Protein AF-K1S9S7-F1 (afdb_monomer_lite)

Organism: NCBI:txid408170

Structure (mmCIF, N/CA/C/O backbone):
data_AF-K1S9S7-F1
#
_entry.id   AF-K1S9S7-F1
#
loop_
_atom_site.group_PDB
_atom_site.id
_atom_site.type_symbol
_atom_site.label_atom_id
_atom_site.label_alt_id
_atom_site.label_comp_id
_atom_site.label_asym_id
_atom_site.label_entity_id
_atom_site.label_seq_id
_atom_site.pdbx_PDB_ins_code
_atom_site.Cartn_x
_atom_site.Cartn_y
_atom_site.Cartn_z
_atom_site.occupancy
_atom_site.B_iso_or_equiv
_atom_site.auth_seq_id
_atom_site.auth_comp_id
_atom_site.auth_asym_id
_atom_site.auth_atom_id
_atom_site.pdbx_PDB_model_num
ATOM 1 N N . MET A 1 1 ? -19.816 -2.228 16.853 1.00 81.81 1 MET A N 1
ATOM 2 C CA . MET A 1 1 ? -18.847 -3.332 16.666 1.00 81.81 1 MET A CA 1
ATOM 3 C C . MET A 1 1 ? -18.730 -3.611 15.176 1.00 81.81 1 MET A C 1
ATOM 5 O O . MET A 1 1 ? -19.752 -3.854 14.543 1.00 81.81 1 MET A O 1
ATOM 9 N N . ILE A 1 2 ? -17.527 -3.486 14.611 1.00 93.94 2 ILE A N 1
ATOM 10 C CA . ILE A 1 2 ? -17.281 -3.676 13.174 1.00 93.94 2 ILE A CA 1
ATOM 11 C C . ILE A 1 2 ? -17.199 -5.178 12.887 1.00 93.94 2 ILE A C 1
ATOM 13 O O . ILE A 1 2 ? -16.557 -5.919 13.629 1.00 93.94 2 ILE A O 1
ATOM 17 N N . THR A 1 3 ? -17.839 -5.639 11.812 1.00 95.88 3 THR A N 1
ATOM 18 C CA . THR A 1 3 ? -17.726 -7.039 11.378 1.00 95.88 3 THR A CA 1
ATOM 19 C C . THR A 1 3 ? -16.684 -7.140 10.275 1.00 95.88 3 THR A C 1
ATOM 21 O O . THR A 1 3 ? -16.959 -6.825 9.123 1.00 95.88 3 THR A O 1
ATOM 24 N N . PHE A 1 4 ? -15.482 -7.582 10.632 1.00 97.25 4 PHE A N 1
ATOM 25 C CA . PHE A 1 4 ? -14.399 -7.790 9.675 1.00 97.25 4 PHE A CA 1
ATOM 26 C C . PHE A 1 4 ? -14.486 -9.169 9.021 1.00 97.25 4 PHE A C 1
ATOM 28 O O . PHE A 1 4 ? -14.584 -10.177 9.725 1.00 97.25 4 PHE A O 1
ATOM 35 N N . LYS A 1 5 ? -14.356 -9.220 7.691 1.00 97.44 5 LYS A N 1
ATOM 36 C CA . LYS A 1 5 ? -14.148 -10.469 6.943 1.00 97.44 5 LYS A CA 1
ATOM 37 C C . LYS A 1 5 ? -12.692 -10.585 6.469 1.00 97.44 5 LYS A C 1
ATOM 39 O O . LYS A 1 5 ? -12.121 -9.571 6.061 1.00 97.44 5 LYS A O 1
ATOM 44 N N . PRO A 1 6 ? -12.062 -11.774 6.544 1.00 98.00 6 PRO A N 1
ATOM 45 C CA . PRO A 1 6 ? -10.759 -12.005 5.922 1.00 98.00 6 PRO A CA 1
ATOM 46 C C . PRO A 1 6 ? -10.811 -11.678 4.430 1.00 98.00 6 PRO A C 1
ATOM 48 O O . PRO A 1 6 ? -11.815 -11.972 3.786 1.00 98.00 6 PRO A O 1
ATOM 51 N N . ILE A 1 7 ? -9.739 -11.096 3.893 1.00 98.06 7 ILE A N 1
ATOM 52 C CA . ILE A 1 7 ? -9.658 -10.808 2.459 1.00 98.06 7 ILE A CA 1
ATOM 53 C C . ILE A 1 7 ? -9.594 -12.106 1.641 1.00 98.06 7 ILE A C 1
ATOM 55 O O . ILE A 1 7 ? -8.773 -12.987 1.915 1.00 98.06 7 ILE A O 1
ATOM 59 N N . THR A 1 8 ? -10.432 -12.216 0.613 1.00 98.19 8 THR A N 1
ATOM 60 C CA . THR A 1 8 ? -10.386 -13.304 -0.374 1.00 98.19 8 THR A CA 1
ATOM 61 C C . THR A 1 8 ? -10.247 -12.761 -1.792 1.00 98.19 8 THR A C 1
ATOM 63 O O . THR A 1 8 ? -10.348 -11.558 -2.025 1.00 98.19 8 THR A O 1
ATOM 66 N N . ILE A 1 9 ? -9.984 -13.640 -2.765 1.00 97.81 9 ILE A N 1
ATOM 67 C CA . ILE A 1 9 ? -9.802 -13.237 -4.167 1.00 97.81 9 ILE A CA 1
ATOM 68 C C . ILE A 1 9 ? -11.086 -12.639 -4.767 1.00 97.81 9 ILE A C 1
ATOM 70 O O . ILE A 1 9 ? -11.021 -11.764 -5.629 1.00 97.81 9 ILE A O 1
ATOM 74 N N . GLU A 1 10 ? -12.250 -13.063 -4.273 1.00 98.44 10 GLU A N 1
ATOM 75 C CA . GLU A 1 10 ? -13.572 -12.582 -4.680 1.00 98.44 10 GLU A CA 1
ATOM 76 C C . GLU A 1 10 ? -13.823 -11.123 -4.271 1.00 98.44 10 GLU A C 1
ATOM 78 O O . GLU A 1 10 ? -14.602 -10.430 -4.923 1.00 98.44 10 GLU A O 1
ATOM 83 N N . ASP A 1 11 ? -13.125 -10.628 -3.245 1.00 98.19 11 ASP A N 1
ATOM 84 C CA . ASP A 1 11 ? -13.274 -9.259 -2.742 1.00 98.19 11 ASP A CA 1
ATOM 85 C C . ASP A 1 11 ? -12.601 -8.205 -3.641 1.00 98.19 11 ASP A C 1
ATOM 87 O O . ASP A 1 11 ? -12.775 -7.002 -3.428 1.00 98.19 11 ASP A O 1
ATOM 91 N N . LYS A 1 12 ? -11.831 -8.634 -4.655 1.00 98.12 12 LYS A N 1
ATOM 92 C CA . LYS A 1 12 ? -10.997 -7.755 -5.490 1.00 98.12 12 LYS A CA 1
ATOM 93 C C . LYS A 1 12 ? -11.758 -6.567 -6.056 1.00 98.12 12 LYS A C 1
ATOM 95 O O . LYS A 1 12 ? -11.328 -5.433 -5.879 1.00 98.12 12 LYS A O 1
ATOM 100 N N . ALA A 1 13 ? -12.877 -6.828 -6.727 1.00 98.25 13 ALA A N 1
ATOM 101 C CA . ALA A 1 13 ? -13.635 -5.783 -7.406 1.00 98.25 13 ALA A CA 1
ATOM 102 C C . ALA A 1 13 ? -14.220 -4.755 -6.423 1.00 98.25 13 ALA A C 1
ATOM 104 O O . ALA A 1 13 ? -14.273 -3.568 -6.735 1.00 98.25 13 ALA A O 1
ATOM 105 N N . GLU A 1 14 ? -14.636 -5.197 -5.235 1.00 98.19 14 GLU A N 1
ATOM 106 C CA . GLU A 1 14 ? -15.219 -4.317 -4.224 1.00 98.19 14 GLU A CA 1
ATOM 107 C C . GLU A 1 14 ? -14.142 -3.449 -3.571 1.00 98.19 14 GLU A C 1
ATOM 109 O O . GLU A 1 14 ? -14.289 -2.232 -3.535 1.00 98.19 14 GLU A O 1
ATOM 114 N N . ILE A 1 15 ? -13.016 -4.034 -3.153 1.00 97.62 15 ILE A N 1
ATOM 115 C CA . ILE A 1 15 ? -11.889 -3.280 -2.585 1.00 97.62 15 ILE A CA 1
ATOM 116 C C . ILE A 1 15 ? -11.328 -2.278 -3.604 1.00 97.62 15 ILE A C 1
ATOM 118 O O . ILE A 1 15 ? -11.138 -1.106 -3.276 1.00 97.62 15 ILE A O 1
ATOM 122 N N . GLU A 1 16 ? -11.118 -2.705 -4.854 1.00 97.19 16 GLU A N 1
ATOM 123 C CA . GLU A 1 16 ? -10.611 -1.832 -5.921 1.00 97.19 16 GLU A CA 1
ATOM 124 C C . GLU A 1 16 ? -11.571 -0.679 -6.254 1.00 97.19 16 GLU A C 1
ATOM 126 O O . GLU A 1 16 ? -11.117 0.377 -6.695 1.00 97.19 16 GLU A O 1
ATOM 131 N N . SER A 1 17 ? -12.875 -0.823 -5.983 1.00 96.88 17 SER A N 1
ATOM 132 C CA . SER A 1 17 ? -13.837 0.278 -6.137 1.00 96.88 17 SER A CA 1
ATOM 133 C C . SER A 1 17 ? -13.575 1.449 -5.179 1.00 96.88 17 SER A C 1
ATOM 135 O O . SER A 1 17 ? -13.920 2.585 -5.505 1.00 96.88 17 SER A O 1
ATOM 137 N N . PHE A 1 18 ? -12.914 1.197 -4.041 1.00 96.62 18 PHE A N 1
ATOM 138 C CA . PHE A 1 18 ? -12.463 2.230 -3.108 1.00 96.62 18 PHE A CA 1
ATOM 139 C C . PHE A 1 18 ? -11.034 2.685 -3.406 1.00 96.62 18 PHE A C 1
ATOM 141 O O . PHE A 1 18 ? -10.762 3.882 -3.371 1.00 96.62 18 PHE A O 1
ATOM 148 N N . THR A 1 19 ? -10.117 1.753 -3.689 1.00 95.19 19 THR A N 1
ATOM 149 C CA . THR A 1 19 ? -8.681 2.067 -3.765 1.00 95.19 19 THR A CA 1
ATOM 150 C C . THR A 1 19 ? -8.245 2.661 -5.102 1.00 95.19 19 THR A C 1
ATOM 152 O O . THR A 1 19 ? -7.387 3.535 -5.107 1.00 95.19 19 THR A O 1
ATOM 155 N N . LEU A 1 20 ? -8.839 2.273 -6.237 1.00 93.75 20 LEU A N 1
ATOM 156 C CA . LEU A 1 20 ? -8.466 2.832 -7.546 1.00 93.75 20 LEU A CA 1
ATOM 157 C C . LEU A 1 20 ? -8.787 4.329 -7.724 1.00 93.75 20 LEU A C 1
ATOM 159 O O . LEU A 1 20 ? -7.959 5.029 -8.308 1.00 93.75 20 LEU A O 1
ATOM 163 N N . PRO A 1 21 ? -9.942 4.863 -7.272 1.00 92.38 21 PRO A N 1
ATOM 164 C CA . PRO A 1 21 ? -10.194 6.305 -7.335 1.00 92.38 21 PRO A CA 1
ATOM 165 C C . PRO A 1 21 ? -9.474 7.094 -6.230 1.00 92.38 21 PRO A C 1
ATOM 167 O O . PRO A 1 21 ? -9.482 8.327 -6.254 1.00 92.38 21 PRO A O 1
ATOM 170 N N . TYR A 1 22 ? -8.883 6.416 -5.245 1.00 87.31 22 TYR A N 1
ATOM 171 C CA . TYR A 1 22 ? -8.201 7.051 -4.130 1.00 87.31 22 TYR A CA 1
ATOM 172 C C . TYR A 1 22 ? -6.803 7.513 -4.554 1.00 87.31 22 TYR A C 1
ATOM 174 O O . TYR A 1 22 ? -5.955 6.721 -4.950 1.00 87.31 22 TYR A O 1
ATOM 182 N N . ALA A 1 23 ? -6.577 8.827 -4.508 1.00 76.25 23 ALA A N 1
ATOM 183 C CA . ALA A 1 23 ? -5.361 9.442 -5.039 1.00 76.25 23 ALA A CA 1
ATOM 184 C C . ALA A 1 23 ? -4.053 9.042 -4.317 1.00 76.25 23 ALA A C 1
ATOM 186 O O . ALA A 1 23 ? -3.028 8.934 -4.994 1.00 76.25 23 ALA A O 1
ATOM 187 N N . PRO A 1 24 ? -4.027 8.842 -2.984 1.00 78.06 24 PRO A N 1
ATOM 188 C CA . PRO A 1 24 ? -2.838 8.346 -2.302 1.00 78.06 24 PRO A CA 1
ATOM 189 C C . PRO A 1 24 ? -2.478 6.936 -2.772 1.00 78.06 24 PRO A C 1
ATOM 191 O O . PRO A 1 24 ? -3.238 5.989 -2.595 1.00 78.06 24 PRO A O 1
ATOM 194 N N . ALA A 1 25 ? -1.296 6.820 -3.369 1.00 76.00 25 ALA A N 1
ATOM 195 C CA . ALA A 1 25 ? -0.823 5.610 -4.025 1.00 76.00 25 ALA A CA 1
ATOM 196 C C . ALA A 1 25 ? 0.284 4.929 -3.209 1.00 76.00 25 ALA A C 1
ATOM 198 O O . ALA A 1 25 ? 1.400 4.771 -3.707 1.00 76.00 25 ALA A O 1
ATOM 199 N N . ASN A 1 26 ? -0.000 4.563 -1.953 1.00 89.25 26 ASN A N 1
ATOM 200 C CA . ASN A 1 26 ? 0.904 3.674 -1.227 1.00 89.25 26 ASN A CA 1
ATOM 201 C C . ASN A 1 26 ? 0.717 2.229 -1.705 1.00 89.25 26 ASN A C 1
ATOM 203 O O . ASN A 1 26 ? -0.378 1.815 -2.104 1.00 89.25 26 ASN A O 1
ATOM 207 N N . CYS A 1 27 ? 1.792 1.452 -1.689 1.00 92.94 27 CYS A N 1
ATOM 208 C CA . CYS A 1 27 ? 1.799 0.116 -2.257 1.00 92.94 27 CYS A CA 1
ATOM 209 C C . CYS A 1 27 ? 0.909 -0.862 -1.476 1.00 92.94 27 CYS A C 1
ATOM 211 O O . CYS A 1 27 ? 0.391 -1.808 -2.075 1.00 92.94 27 CYS A O 1
ATOM 213 N N . ASP A 1 28 ? 0.659 -0.636 -0.184 1.00 93.19 28 ASP A N 1
ATOM 214 C CA . ASP A 1 28 ? -0.157 -1.540 0.634 1.00 93.19 28 ASP A CA 1
ATOM 215 C C . ASP A 1 28 ? -1.643 -1.543 0.251 1.00 93.19 28 ASP A C 1
ATOM 217 O O . ASP A 1 28 ? -2.335 -2.524 0.518 1.00 93.19 28 ASP A O 1
ATOM 221 N N . LEU A 1 29 ? -2.135 -0.509 -0.446 1.00 94.81 29 LEU A N 1
ATOM 222 C CA . LEU A 1 29 ? -3.505 -0.473 -0.977 1.00 94.81 29 LEU A CA 1
ATOM 223 C C . LEU A 1 29 ? -3.685 -1.268 -2.278 1.00 94.81 29 LEU A C 1
ATOM 225 O O . LEU A 1 29 ? -4.813 -1.429 -2.759 1.00 94.81 29 LEU A O 1
ATOM 229 N N . ALA A 1 30 ? -2.608 -1.811 -2.853 1.00 95.44 30 ALA A N 1
ATOM 230 C CA . ALA A 1 30 ? -2.726 -2.741 -3.965 1.00 95.44 30 ALA A CA 1
ATOM 231 C C . ALA A 1 30 ? -3.381 -4.046 -3.486 1.00 95.44 30 ALA A C 1
ATOM 233 O O . ALA A 1 30 ? -2.874 -4.718 -2.586 1.00 95.44 30 ALA A O 1
ATOM 234 N N . PHE A 1 31 ? -4.475 -4.459 -4.136 1.00 97.12 31 PHE A N 1
ATOM 235 C CA . PHE A 1 31 ? -5.198 -5.684 -3.774 1.00 97.12 31 PHE A CA 1
ATOM 236 C C . PHE A 1 31 ? -4.284 -6.914 -3.715 1.00 97.12 31 PHE A C 1
ATOM 238 O O . PHE A 1 31 ? -4.362 -7.707 -2.778 1.00 97.12 31 PHE A O 1
ATOM 245 N N . ALA A 1 32 ? -3.376 -7.046 -4.686 1.00 96.50 32 ALA A N 1
ATOM 246 C CA . ALA A 1 32 ? -2.415 -8.141 -4.721 1.00 96.50 32 ALA A CA 1
ATOM 247 C C . ALA A 1 32 ? -1.520 -8.173 -3.470 1.00 96.50 32 ALA A C 1
ATOM 249 O O . ALA A 1 32 ? -1.272 -9.253 -2.947 1.00 96.50 32 ALA A O 1
ATOM 250 N N . ASN A 1 33 ? -1.090 -7.018 -2.948 1.00 96.12 33 ASN A N 1
ATOM 251 C CA . ASN A 1 33 ? -0.287 -6.960 -1.726 1.00 96.12 33 ASN A CA 1
ATOM 252 C C . ASN A 1 33 ? -1.115 -7.383 -0.510 1.00 96.12 33 ASN A C 1
ATOM 254 O O . ASN A 1 33 ? -0.709 -8.290 0.217 1.00 96.12 33 ASN A O 1
ATOM 258 N N . MET A 1 34 ? -2.312 -6.817 -0.338 1.00 95.88 34 MET A N 1
ATOM 259 C CA . MET A 1 34 ? -3.207 -7.203 0.758 1.00 95.88 34 MET A CA 1
ATOM 260 C C . MET A 1 34 ? -3.509 -8.706 0.758 1.00 95.88 34 MET A C 1
ATOM 262 O O . MET A 1 34 ? -3.443 -9.347 1.807 1.00 95.88 34 MET A O 1
ATOM 266 N N . PHE A 1 35 ? -3.811 -9.269 -0.415 1.00 97.88 35 PHE A N 1
ATOM 267 C CA . PHE A 1 35 ? -4.155 -10.678 -0.575 1.00 97.88 35 PHE A CA 1
ATOM 268 C C . PHE A 1 35 ? -2.943 -11.598 -0.390 1.00 97.88 35 PHE A C 1
ATOM 270 O O . PHE A 1 35 ? -3.017 -12.561 0.369 1.00 97.88 35 PHE A O 1
ATOM 277 N N . CYS A 1 36 ? -1.805 -11.305 -1.024 1.00 96.81 36 CYS A N 1
ATOM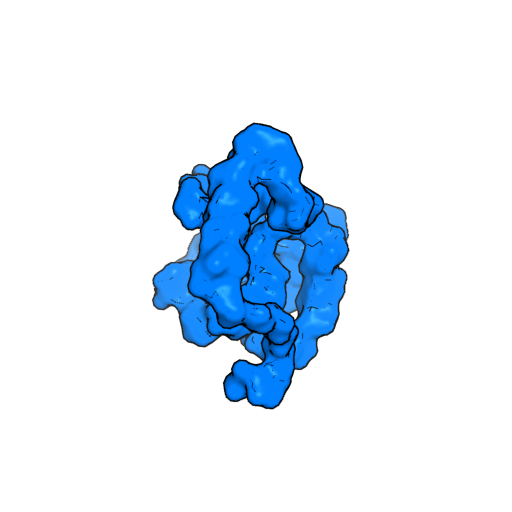 278 C CA . CYS A 1 36 ? -0.617 -12.154 -0.922 1.00 96.81 36 CYS A CA 1
ATOM 279 C C . CYS A 1 36 ? -0.032 -12.173 0.493 1.00 96.81 36 CYS A C 1
ATOM 281 O O . CYS A 1 36 ? 0.481 -13.206 0.907 1.00 96.81 36 CYS A O 1
ATOM 283 N N . TRP A 1 37 ? -0.130 -11.078 1.253 1.00 95.94 37 TRP A N 1
ATOM 284 C CA . TRP A 1 37 ? 0.418 -10.991 2.612 1.00 95.94 37 TRP A CA 1
ATOM 285 C C . TRP A 1 37 ? -0.578 -11.356 3.725 1.00 95.94 37 TRP A C 1
ATOM 287 O O . TRP A 1 37 ? -0.201 -11.399 4.902 1.00 95.94 37 TRP A O 1
ATOM 297 N N . GLN A 1 38 ? -1.834 -11.684 3.396 1.00 95.31 38 GLN A N 1
ATOM 298 C CA . GLN A 1 38 ? -2.863 -11.972 4.406 1.00 95.31 38 GLN A CA 1
ATOM 299 C C . GLN A 1 38 ? -2.524 -13.164 5.312 1.00 95.31 38 GLN A C 1
ATOM 301 O O . GLN A 1 38 ? -2.901 -13.168 6.483 1.00 95.31 38 GLN A O 1
ATOM 306 N N . PHE A 1 39 ? -1.735 -14.137 4.839 1.00 93.44 39 PHE A N 1
ATOM 307 C CA . PHE A 1 39 ? -1.301 -15.263 5.674 1.00 93.44 39 PHE A CA 1
ATOM 308 C C . PHE A 1 39 ? -0.475 -14.805 6.889 1.00 93.44 39 PHE A C 1
ATOM 310 O O . PHE A 1 39 ? -0.607 -15.395 7.966 1.00 93.44 39 PHE A O 1
ATOM 317 N N . GLN A 1 40 ? 0.334 -13.753 6.720 1.00 94.94 40 GLN A N 1
ATOM 318 C CA . GLN A 1 40 ? 1.223 -13.194 7.736 1.00 94.94 40 GLN A CA 1
ATOM 319 C C . GLN A 1 40 ? 0.514 -12.141 8.588 1.00 94.94 40 GLN A C 1
ATOM 321 O O . GLN A 1 40 ? 0.673 -12.133 9.806 1.00 94.94 40 GLN A O 1
ATOM 326 N N . PHE A 1 41 ? -0.259 -11.255 7.956 1.00 95.88 41 PHE A N 1
ATOM 327 C CA . PHE A 1 41 ? -0.862 -10.101 8.629 1.00 95.88 41 PHE A CA 1
ATOM 328 C C . PHE A 1 41 ? -2.338 -10.286 8.984 1.00 95.88 41 PHE A C 1
ATOM 330 O O . PHE A 1 41 ? -2.945 -9.383 9.549 1.00 95.88 41 PHE A O 1
ATOM 337 N N . LYS A 1 42 ? -2.938 -11.439 8.674 1.00 96.56 42 LYS A N 1
ATOM 338 C CA . LYS A 1 42 ? -4.360 -11.733 8.932 1.00 96.56 42 LYS A CA 1
ATOM 339 C C . LYS A 1 42 ? -5.278 -10.614 8.434 1.00 96.56 42 LYS A C 1
ATOM 341 O O . LYS A 1 42 ? -6.224 -10.226 9.122 1.00 96.56 42 LYS A O 1
ATOM 346 N N . THR A 1 43 ? -4.949 -10.081 7.256 1.00 97.38 43 THR A N 1
ATOM 347 C CA . THR A 1 43 ? -5.624 -8.935 6.651 1.00 97.38 43 THR A CA 1
ATOM 348 C C . THR A 1 43 ? -7.119 -9.207 6.541 1.00 97.38 43 THR A C 1
ATOM 350 O O . THR A 1 43 ? -7.552 -10.208 5.966 1.00 97.38 43 THR A O 1
ATOM 353 N N . ALA A 1 44 ? -7.909 -8.308 7.110 1.00 97.81 44 ALA A N 1
ATOM 354 C CA . ALA A 1 44 ? -9.357 -8.364 7.104 1.00 97.81 44 ALA A CA 1
ATOM 355 C C . ALA A 1 44 ? -9.915 -6.970 6.836 1.00 97.81 44 ALA A C 1
ATOM 357 O O . ALA A 1 44 ? -9.264 -5.965 7.119 1.00 97.81 44 ALA A O 1
ATOM 358 N N . TRP A 1 45 ? -11.124 -6.894 6.300 1.00 98.56 45 TRP A N 1
ATOM 359 C CA . TRP A 1 45 ? -11.696 -5.626 5.876 1.00 98.56 45 TRP A CA 1
ATOM 360 C C . TRP A 1 45 ? -13.206 -5.555 6.121 1.00 98.56 45 TRP A C 1
ATOM 362 O O . TRP A 1 45 ? -13.859 -6.567 6.392 1.00 98.56 45 TRP A O 1
ATOM 372 N N . SER A 1 46 ? -13.739 -4.336 6.094 1.00 98.50 46 SER A N 1
ATOM 373 C CA . SER A 1 46 ? -15.168 -4.020 6.186 1.00 98.50 46 SER A CA 1
ATOM 374 C C . SER A 1 46 ? -15.440 -2.675 5.511 1.00 98.50 46 SER A C 1
ATOM 376 O O . SER A 1 46 ? -14.526 -1.867 5.348 1.00 98.50 46 SER A O 1
ATOM 378 N N . VAL A 1 47 ? -16.704 -2.402 5.187 1.00 98.06 47 VAL A N 1
ATOM 379 C CA . VAL A 1 47 ? -17.176 -1.045 4.874 1.00 98.06 47 VAL A CA 1
ATOM 380 C C . VAL A 1 47 ? -17.849 -0.464 6.116 1.00 98.06 47 VAL A C 1
ATOM 382 O O . VAL A 1 47 ? -18.698 -1.121 6.718 1.00 98.06 47 VAL A O 1
ATOM 385 N N . VAL A 1 48 ? -17.456 0.743 6.524 1.00 97.62 48 VAL A N 1
ATOM 386 C CA . VAL A 1 48 ? -18.013 1.469 7.677 1.00 97.62 48 VAL A CA 1
ATOM 387 C C . VAL A 1 48 ? -18.301 2.898 7.242 1.00 97.62 48 VAL A C 1
ATOM 389 O O . VAL A 1 48 ? -17.397 3.586 6.783 1.00 97.62 48 VAL A O 1
ATOM 392 N N . ASP A 1 49 ? -19.559 3.332 7.334 1.00 95.44 49 ASP A N 1
ATOM 393 C CA . ASP A 1 49 ? -20.007 4.676 6.933 1.00 95.44 49 ASP A CA 1
ATOM 394 C C . ASP A 1 49 ? -19.570 5.096 5.515 1.00 95.44 49 ASP A C 1
ATOM 396 O O . ASP A 1 49 ? -19.294 6.262 5.244 1.00 95.44 49 ASP A O 1
ATOM 400 N N . GLY A 1 50 ? -19.494 4.132 4.591 1.00 96.06 50 GLY A N 1
ATOM 401 C CA . GLY A 1 50 ? -19.049 4.367 3.213 1.00 96.06 50 GLY A CA 1
ATOM 402 C C . GLY A 1 50 ? -17.528 4.431 3.025 1.00 96.06 50 GLY A C 1
ATOM 403 O O . GLY A 1 50 ? -17.078 4.742 1.925 1.00 96.06 50 GLY A O 1
ATOM 404 N N . PHE A 1 51 ? -16.739 4.110 4.052 1.00 97.50 51 PHE A N 1
ATOM 405 C CA . PHE A 1 51 ? -15.286 3.971 3.973 1.00 97.50 51 PHE A CA 1
ATOM 406 C C . PHE A 1 51 ? -14.877 2.501 4.014 1.00 97.50 51 PHE A C 1
ATOM 408 O O . PHE A 1 51 ? -15.358 1.730 4.845 1.00 97.50 51 PHE A O 1
ATOM 415 N N . LEU A 1 52 ? -13.931 2.128 3.160 1.00 97.81 52 LEU A N 1
ATOM 416 C CA . LEU A 1 52 ? -13.177 0.892 3.287 1.00 97.81 52 LEU A CA 1
ATOM 417 C C . LEU A 1 52 ? -12.248 0.996 4.501 1.00 97.81 52 LEU A C 1
ATOM 419 O O . LEU A 1 52 ? -11.395 1.881 4.587 1.00 97.81 52 LEU A O 1
ATOM 423 N N . VAL A 1 53 ? -12.405 0.058 5.429 1.00 98.25 53 VAL A N 1
ATOM 424 C CA . VAL A 1 53 ? -11.552 -0.105 6.606 1.00 98.25 53 VAL A CA 1
ATOM 425 C C . VAL A 1 53 ? -10.790 -1.412 6.468 1.00 98.25 53 VAL A C 1
ATOM 427 O O . VAL A 1 53 ? -11.397 -2.481 6.388 1.00 98.25 53 VAL A O 1
ATOM 430 N N . ILE A 1 54 ? -9.461 -1.329 6.490 1.00 97.81 54 ILE A N 1
ATOM 431 C CA . ILE A 1 54 ? -8.559 -2.482 6.450 1.00 97.81 54 ILE A CA 1
ATOM 432 C C . ILE A 1 54 ? -7.905 -2.628 7.821 1.00 97.81 54 ILE A C 1
ATOM 434 O O . ILE A 1 54 ? -7.336 -1.672 8.347 1.00 97.81 54 ILE A O 1
ATOM 438 N N . ARG A 1 55 ? -7.980 -3.832 8.388 1.00 97.62 55 ARG A N 1
ATOM 439 C CA . ARG A 1 55 ? -7.393 -4.233 9.668 1.00 97.62 55 ARG A CA 1
ATOM 440 C C . ARG A 1 55 ? -6.363 -5.330 9.441 1.00 97.62 55 ARG A C 1
ATOM 442 O O . ARG A 1 55 ? -6.601 -6.259 8.671 1.00 97.62 55 ARG A O 1
ATOM 449 N N . PHE A 1 56 ? -5.251 -5.261 10.157 1.00 97.00 56 PHE A N 1
ATOM 450 C CA . PHE A 1 56 ? -4.165 -6.224 10.025 1.00 97.00 56 PHE A CA 1
ATOM 451 C C . PHE A 1 56 ? -3.339 -6.349 11.312 1.00 97.00 56 PHE A C 1
ATOM 453 O O . PHE A 1 56 ? -3.431 -5.534 12.231 1.00 97.00 56 PHE A O 1
ATOM 460 N N . GLN A 1 57 ? -2.528 -7.397 11.375 1.00 96.25 57 GLN A N 1
ATOM 461 C CA . GLN A 1 57 ? -1.544 -7.670 12.411 1.00 96.25 57 GLN A CA 1
ATOM 462 C C . GLN A 1 57 ? -0.195 -7.044 12.048 1.00 96.25 57 GLN A C 1
ATOM 464 O O . GLN A 1 57 ? 0.359 -7.286 10.978 1.00 96.25 57 GLN A O 1
ATOM 469 N N . ILE A 1 58 ? 0.368 -6.253 12.956 1.00 92.62 58 ILE A N 1
ATOM 470 C CA . ILE A 1 58 ? 1.599 -5.493 12.731 1.00 92.62 58 ILE A CA 1
ATOM 471 C C . ILE A 1 58 ? 2.811 -6.396 12.953 1.00 92.62 58 ILE A C 1
ATOM 473 O O . ILE A 1 58 ? 3.015 -6.920 14.054 1.00 92.62 58 ILE A O 1
ATOM 477 N N . GLY A 1 59 ? 3.656 -6.529 11.927 1.00 85.12 59 GLY A N 1
ATOM 478 C CA . GLY A 1 59 ? 4.926 -7.257 12.009 1.00 85.12 59 GLY A CA 1
ATOM 479 C C . GLY A 1 59 ? 4.770 -8.734 12.385 1.00 85.12 59 GLY A C 1
ATOM 480 O O . GLY A 1 59 ? 5.650 -9.281 13.041 1.00 85.12 59 GLY A O 1
ATOM 481 N N . GLY A 1 60 ? 3.633 -9.358 12.051 1.00 77.81 60 GLY A N 1
ATOM 482 C CA . GLY A 1 60 ? 3.359 -10.753 12.414 1.00 77.81 60 GLY A CA 1
ATOM 483 C C . GLY A 1 60 ? 3.085 -11.006 13.896 1.00 77.81 60 GLY A C 1
ATOM 484 O O . GLY A 1 60 ? 3.207 -12.141 14.343 1.00 77.81 60 GLY A O 1
ATOM 485 N N . SER A 1 61 ? 2.782 -9.959 14.663 1.00 90.75 61 SER A N 1
ATOM 486 C CA . SER A 1 61 ? 2.418 -10.058 16.081 1.00 90.75 61 SER A CA 1
ATOM 487 C C . SER A 1 61 ? 0.907 -9.936 16.279 1.00 90.75 61 SER A C 1
ATOM 489 O O . SER A 1 61 ? 0.206 -9.459 15.395 1.00 90.75 61 SER A O 1
ATOM 491 N N . ASP A 1 62 ? 0.406 -10.226 17.480 1.00 91.19 62 ASP A N 1
ATOM 492 C CA . ASP A 1 62 ? -1.012 -10.007 17.817 1.00 91.19 62 ASP A CA 1
ATOM 493 C C . ASP A 1 62 ? -1.405 -8.522 17.896 1.00 91.19 62 ASP A C 1
ATOM 495 O O . ASP A 1 62 ? -2.564 -8.193 18.156 1.00 91.19 62 ASP A O 1
ATOM 499 N N . ARG A 1 63 ? -0.458 -7.597 17.679 1.00 95.81 63 ARG A N 1
ATOM 500 C CA . ARG A 1 63 ? -0.746 -6.163 17.656 1.00 95.81 63 ARG A CA 1
ATOM 501 C C . ARG A 1 63 ? -1.570 -5.818 16.429 1.00 95.81 63 ARG A C 1
ATOM 503 O O . ARG A 1 63 ? -1.112 -6.025 15.311 1.00 95.81 63 ARG A O 1
ATOM 510 N N . ILE A 1 64 ? -2.733 -5.223 16.642 1.00 96.56 64 ILE A N 1
ATOM 511 C CA . ILE A 1 64 ? -3.635 -4.824 15.565 1.00 96.56 64 ILE A CA 1
ATOM 512 C C . ILE A 1 64 ? -3.328 -3.382 15.139 1.00 96.56 64 ILE A C 1
ATOM 514 O O . ILE A 1 64 ? -3.058 -2.506 15.972 1.00 96.56 64 ILE A O 1
ATOM 518 N N . GLY A 1 65 ? -3.360 -3.162 13.828 1.00 96.62 65 GLY A N 1
ATOM 519 C CA . GLY A 1 65 ? -3.345 -1.861 13.177 1.00 96.62 65 GLY A CA 1
ATOM 520 C C . GLY A 1 65 ? -4.442 -1.768 12.122 1.00 96.62 65 GLY A C 1
ATOM 521 O O . GLY A 1 65 ? -4.984 -2.781 11.671 1.00 96.62 65 GLY A O 1
ATOM 522 N N . TYR A 1 66 ? -4.757 -0.537 11.744 1.00 97.50 66 TYR A N 1
ATOM 523 C CA . TYR A 1 66 ? -5.663 -0.224 10.648 1.00 97.50 66 TYR A CA 1
ATOM 524 C C . TYR A 1 66 ? -4.921 0.639 9.636 1.00 97.50 66 TYR A C 1
ATOM 526 O O . TYR A 1 66 ? -4.052 1.423 10.019 1.00 97.50 66 TYR A O 1
ATOM 534 N N . MET A 1 67 ? -5.245 0.513 8.355 1.00 96.00 67 MET A N 1
ATOM 535 C CA . MET A 1 67 ? -4.834 1.534 7.387 1.00 96.00 67 MET A CA 1
ATOM 536 C C . MET A 1 67 ? -5.701 2.777 7.585 1.00 96.00 67 MET A C 1
ATOM 538 O O . MET A 1 67 ? -6.785 2.693 8.178 1.00 96.00 67 MET A O 1
ATOM 542 N N . GLN A 1 68 ? -5.255 3.928 7.082 1.00 94.94 68 GLN A N 1
ATOM 543 C CA . GLN A 1 68 ? -6.139 5.085 6.964 1.00 94.94 68 GLN A CA 1
ATOM 544 C C . GLN A 1 68 ? -7.433 4.665 6.232 1.00 94.94 68 GLN A C 1
ATOM 546 O O . GLN A 1 68 ? -7.333 4.082 5.150 1.00 94.94 68 GLN A O 1
ATOM 551 N N . PRO A 1 69 ? -8.637 4.937 6.777 1.00 95.81 69 PRO A N 1
ATOM 552 C CA . PRO A 1 69 ? -9.874 4.581 6.090 1.00 95.81 69 PRO A CA 1
ATOM 553 C C . PRO A 1 69 ? -9.955 5.228 4.703 1.00 95.81 69 PRO A C 1
ATOM 555 O O . PRO A 1 69 ? -9.688 6.424 4.547 1.00 95.81 69 PRO A O 1
ATOM 558 N N . VAL A 1 70 ? -10.335 4.434 3.702 1.00 95.56 70 VAL A N 1
ATOM 559 C CA . VAL A 1 70 ? -10.333 4.828 2.288 1.00 95.56 70 VAL A CA 1
ATOM 560 C C . VAL A 1 70 ? -11.760 5.090 1.825 1.00 95.56 70 VAL A C 1
ATOM 562 O O . VAL A 1 70 ? -12.615 4.211 1.875 1.00 95.56 70 VAL A O 1
ATOM 565 N N . GLY A 1 71 ? -12.038 6.304 1.363 1.00 93.12 71 GLY A N 1
ATOM 566 C CA . GLY A 1 71 ? -13.369 6.697 0.912 1.00 93.12 71 GLY A CA 1
ATOM 567 C C . GLY A 1 71 ? -13.458 8.192 0.630 1.00 93.12 71 GLY A C 1
ATOM 568 O O . GLY A 1 71 ? -12.513 8.947 0.870 1.00 93.12 71 GLY A O 1
ATOM 569 N N . ALA A 1 72 ? -14.597 8.624 0.097 1.00 89.75 72 ALA A N 1
ATOM 570 C CA . ALA A 1 72 ? -14.833 10.029 -0.200 1.00 89.75 72 ALA A CA 1
ATOM 571 C C . ALA A 1 72 ? -15.187 10.817 1.072 1.00 89.75 72 ALA A C 1
ATOM 573 O O . ALA A 1 72 ? -16.048 10.413 1.848 1.00 89.75 72 ALA A O 1
ATOM 574 N N . GLY A 1 73 ? -14.580 11.994 1.239 1.00 89.88 73 GLY A N 1
ATOM 575 C CA . GLY A 1 73 ? -14.947 12.943 2.291 1.00 89.88 73 GLY A CA 1
ATOM 576 C C . GLY A 1 73 ? -14.114 12.828 3.566 1.00 89.88 73 GLY A C 1
ATOM 577 O O . GLY A 1 73 ? -12.887 12.684 3.529 1.00 89.88 73 GLY A O 1
ATOM 578 N N . ASP A 1 74 ? -14.769 13.017 4.710 1.00 91.06 74 ASP A N 1
ATOM 579 C CA . ASP A 1 74 ? -14.116 13.021 6.013 1.00 91.06 74 ASP A CA 1
ATOM 580 C C . ASP A 1 74 ? -14.245 11.669 6.718 1.00 91.06 74 ASP A C 1
ATOM 582 O O . ASP A 1 74 ? -15.348 11.259 7.063 1.00 91.06 74 ASP A O 1
ATOM 586 N N . PHE A 1 75 ? -13.114 10.992 6.943 1.00 92.56 75 PHE A N 1
ATOM 587 C CA . PHE A 1 75 ? -13.081 9.693 7.614 1.00 92.56 75 PHE A CA 1
ATOM 588 C C . PHE A 1 75 ? -13.126 9.807 9.141 1.00 92.56 75 PHE A C 1
ATOM 590 O O . PHE A 1 75 ? -13.241 8.783 9.812 1.00 92.56 75 PHE A O 1
ATOM 597 N N . THR A 1 76 ? -13.014 11.010 9.722 1.00 91.50 76 THR A N 1
ATOM 598 C CA . THR A 1 76 ? -12.962 11.161 11.187 1.00 91.50 76 THR A CA 1
ATOM 599 C C . THR A 1 76 ? -14.134 10.510 11.942 1.00 91.50 76 THR A C 1
ATOM 601 O O . THR A 1 76 ? -13.877 9.977 13.024 1.00 91.50 76 THR A O 1
ATOM 604 N N . PRO A 1 77 ? -15.376 10.416 11.409 1.00 91.31 77 PRO A N 1
ATOM 605 C CA . PRO A 1 77 ? -16.455 9.678 12.073 1.00 91.31 77 PRO A CA 1
ATOM 606 C C . PRO A 1 77 ? -16.166 8.180 12.259 1.00 91.31 77 PRO A C 1
ATOM 608 O O . PRO A 1 77 ? -16.610 7.592 13.247 1.00 91.31 77 PRO A O 1
ATOM 611 N N . VAL A 1 78 ? -15.371 7.580 11.363 1.00 94.38 78 VAL A N 1
ATOM 612 C CA . VAL A 1 78 ? -1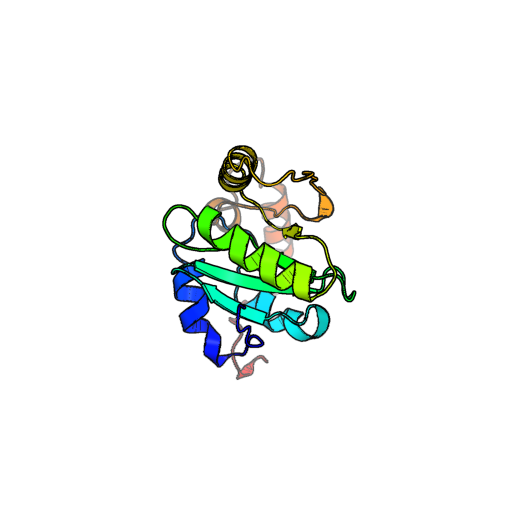4.979 6.162 11.412 1.00 94.38 78 VAL A CA 1
ATOM 613 C C . VAL A 1 78 ? -14.044 5.882 12.593 1.00 94.38 78 VAL A C 1
ATOM 615 O O . VAL A 1 78 ? -14.051 4.774 13.124 1.00 94.38 78 VAL A O 1
ATOM 618 N N . LEU A 1 79 ? -13.277 6.876 13.060 1.00 92.75 79 LEU A N 1
ATOM 619 C CA . LEU A 1 79 ? -12.277 6.704 14.126 1.00 92.75 79 LEU A CA 1
ATOM 620 C C . LEU A 1 79 ? -12.879 6.140 15.409 1.00 92.75 79 LEU A C 1
ATOM 622 O O . LEU A 1 79 ? -12.326 5.202 15.974 1.00 92.75 79 LEU A O 1
ATOM 626 N N . ARG A 1 80 ? -14.058 6.627 15.806 1.00 91.00 80 ARG A N 1
ATOM 627 C CA . ARG A 1 80 ? -14.780 6.113 16.976 1.00 91.00 80 ARG A CA 1
ATOM 628 C C . ARG A 1 80 ? -15.087 4.618 16.847 1.00 91.00 80 ARG A C 1
ATOM 630 O O . ARG A 1 80 ? -14.967 3.882 17.820 1.00 91.00 80 ARG A O 1
ATOM 637 N N . HIS A 1 81 ? -15.439 4.148 15.650 1.00 94.81 81 HIS A N 1
ATOM 638 C CA . HIS A 1 81 ? -15.681 2.724 15.418 1.00 94.81 81 HIS A CA 1
ATOM 639 C C . HIS A 1 81 ? -14.394 1.894 15.513 1.00 94.81 81 HIS A C 1
ATOM 641 O O . HIS A 1 81 ? -14.434 0.775 16.024 1.00 94.81 81 HIS A O 1
ATOM 647 N N . LEU A 1 82 ? -13.256 2.440 15.068 1.00 95.25 82 LEU A N 1
ATOM 648 C CA . LEU A 1 82 ? -11.951 1.788 15.222 1.00 95.25 82 LEU A CA 1
ATOM 649 C C . LEU A 1 82 ? -11.506 1.747 16.689 1.00 95.25 82 LEU A C 1
ATOM 651 O O . LEU A 1 82 ? -10.947 0.747 17.133 1.00 95.25 82 LEU A O 1
ATOM 655 N N . GLU A 1 83 ? -11.769 2.812 17.448 1.00 93.06 83 GLU A N 1
ATOM 656 C CA . GLU A 1 83 ? -11.486 2.886 18.885 1.00 93.06 83 GLU A CA 1
ATOM 657 C C . GLU A 1 83 ? -12.285 1.853 19.672 1.00 93.06 83 GLU A C 1
ATOM 659 O O . GLU A 1 83 ? -11.717 1.138 20.493 1.00 93.06 83 GLU A O 1
ATOM 664 N N . GLU A 1 84 ? -13.582 1.722 19.393 1.00 93.88 84 GLU A N 1
ATOM 665 C CA . GLU A 1 84 ? -14.427 0.698 20.009 1.00 93.88 84 GLU A CA 1
ATOM 666 C C . GLU A 1 84 ? -13.934 -0.724 19.687 1.00 93.88 84 GLU A C 1
ATOM 668 O O . GLU A 1 84 ? -13.871 -1.566 20.585 1.00 93.88 84 GLU A O 1
ATOM 673 N N . ASP A 1 85 ? -13.559 -0.993 18.429 1.00 95.19 85 ASP A N 1
ATOM 674 C CA . ASP A 1 85 ? -13.044 -2.302 17.994 1.00 95.19 85 ASP A CA 1
ATOM 675 C C . ASP A 1 85 ? -11.732 -2.658 18.707 1.00 95.19 85 ASP A C 1
ATOM 677 O O . ASP A 1 85 ? -11.589 -3.746 19.271 1.00 95.19 85 ASP A O 1
ATOM 681 N N . ILE A 1 86 ? -10.780 -1.722 18.749 1.00 94.88 86 ILE A N 1
ATOM 682 C CA . ILE A 1 86 ? -9.453 -1.980 19.312 1.00 94.88 86 ILE A CA 1
ATOM 683 C C . ILE A 1 86 ? -9.455 -2.020 20.846 1.00 94.88 86 ILE A C 1
ATOM 685 O O . ILE A 1 86 ? -8.698 -2.802 21.432 1.00 94.88 86 ILE A O 1
ATOM 689 N N . LEU A 1 87 ? -10.329 -1.245 21.508 1.00 93.12 87 LEU A N 1
ATOM 690 C CA . LEU A 1 87 ? -10.531 -1.338 22.958 1.00 93.12 87 LEU A CA 1
ATOM 691 C C . LEU A 1 87 ? -11.119 -2.693 23.345 1.00 93.12 87 LEU A C 1
ATOM 693 O O . LEU A 1 87 ? -10.677 -3.275 24.335 1.00 93.12 87 LEU A O 1
ATOM 697 N N . ALA A 1 88 ? -12.072 -3.218 22.567 1.00 92.81 88 ALA A N 1
ATOM 698 C CA . ALA A 1 88 ? -12.625 -4.553 22.797 1.00 92.81 88 ALA A CA 1
ATOM 699 C C . ALA A 1 88 ? -11.553 -5.652 22.670 1.00 92.81 88 ALA A C 1
ATOM 701 O O . ALA A 1 88 ? -11.626 -6.667 23.361 1.00 92.81 88 ALA A O 1
ATOM 702 N N . ALA A 1 89 ? -10.521 -5.423 21.851 1.00 91.25 89 ALA A N 1
ATOM 703 C CA . ALA A 1 89 ? -9.341 -6.282 21.744 1.00 91.25 89 ALA A CA 1
ATOM 704 C C . ALA A 1 89 ? -8.271 -6.030 22.832 1.00 91.25 89 ALA A C 1
ATOM 706 O O . ALA A 1 89 ? -7.216 -6.665 22.810 1.00 91.25 89 ALA A O 1
ATOM 707 N N . GLY A 1 90 ? -8.500 -5.103 23.771 1.00 94.69 90 GLY A N 1
ATOM 708 C CA . GLY A 1 90 ? -7.556 -4.760 24.841 1.00 94.69 90 GLY A CA 1
ATOM 709 C C . GLY A 1 90 ? -6.304 -4.016 24.360 1.00 94.69 90 GLY A C 1
ATOM 710 O O . GLY A 1 90 ? -5.266 -4.055 25.023 1.00 94.69 90 GLY A O 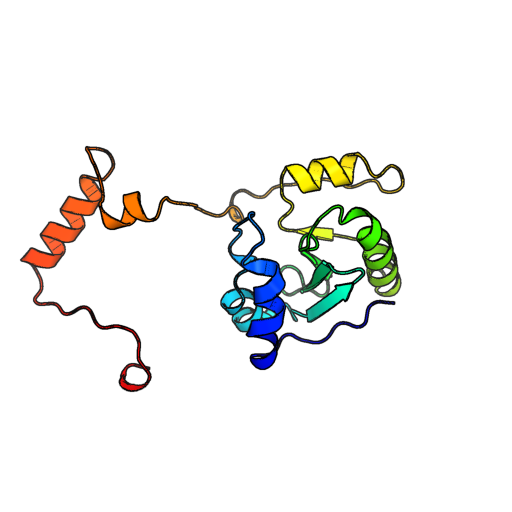1
ATOM 711 N N . GLN A 1 91 ? -6.365 -3.361 23.197 1.00 95.19 91 GLN A N 1
ATOM 712 C CA . GLN A 1 91 ? -5.227 -2.697 22.563 1.00 95.19 91 GLN A CA 1
ATOM 713 C C . GLN A 1 91 ? -5.480 -1.200 22.335 1.00 95.19 91 GLN A C 1
ATOM 715 O O . GLN A 1 91 ? -6.570 -0.681 22.551 1.00 95.19 91 GLN A O 1
ATOM 720 N N . ARG A 1 92 ? -4.435 -0.478 21.913 1.00 92.94 92 ARG A N 1
ATOM 721 C CA . ARG A 1 92 ? -4.513 0.944 21.544 1.00 92.94 92 ARG A CA 1
ATOM 722 C C . ARG A 1 92 ? -4.651 1.090 20.034 1.00 92.94 92 ARG A C 1
ATOM 724 O O . ARG A 1 92 ? -3.993 0.347 19.304 1.00 92.94 92 ARG A O 1
ATOM 731 N N . LEU A 1 93 ? -5.433 2.077 19.597 1.00 94.31 93 LEU A N 1
ATOM 732 C CA . LEU A 1 93 ? -5.605 2.394 18.182 1.00 94.31 93 LEU A CA 1
ATOM 733 C C . LEU A 1 93 ? -4.260 2.743 17.534 1.00 94.31 93 LEU A C 1
ATOM 735 O O . LEU A 1 93 ? -3.485 3.543 18.061 1.00 94.31 93 LEU A O 1
ATOM 739 N N . ARG A 1 94 ? -3.995 2.126 16.384 1.00 95.44 94 ARG A N 1
ATOM 740 C CA . ARG A 1 94 ? -2.847 2.403 15.520 1.00 95.44 94 ARG A CA 1
ATOM 741 C C . ARG A 1 94 ? -3.354 2.521 14.099 1.00 95.44 94 ARG A C 1
ATOM 743 O O . ARG A 1 94 ? -4.019 1.602 13.625 1.00 95.44 94 ARG A O 1
ATOM 750 N N . ILE A 1 95 ? -3.024 3.628 13.452 1.00 94.88 95 ILE A N 1
ATOM 751 C CA . ILE A 1 95 ? -3.354 3.864 12.052 1.00 94.88 95 ILE A CA 1
ATOM 752 C C . ILE A 1 95 ? -2.039 4.010 11.292 1.00 94.88 95 ILE A C 1
ATOM 754 O O . ILE A 1 95 ? -1.171 4.776 11.715 1.00 94.88 95 ILE A O 1
ATOM 758 N N . ILE A 1 96 ? -1.873 3.219 10.238 1.00 93.56 96 ILE A N 1
ATOM 759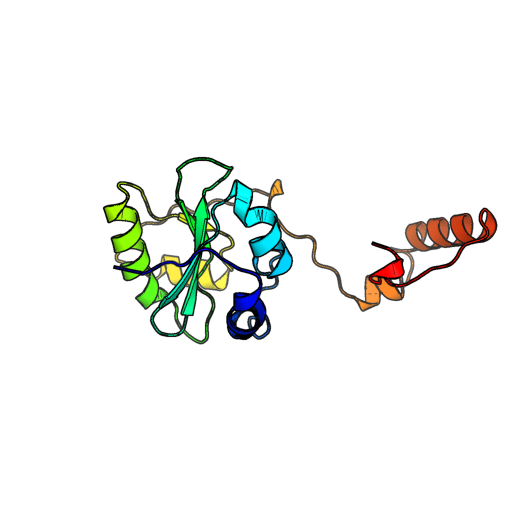 C CA . ILE A 1 96 ? -0.667 3.138 9.407 1.00 93.56 96 ILE A CA 1
ATOM 760 C C . ILE A 1 96 ? -0.992 3.693 8.013 1.00 93.56 96 ILE A C 1
ATOM 762 O O . ILE A 1 96 ? -2.164 3.801 7.644 1.00 93.56 96 ILE A O 1
ATOM 766 N N . ASP A 1 97 ? 0.047 4.107 7.287 1.00 91.00 97 ASP A N 1
ATOM 767 C CA . ASP A 1 97 ? -0.033 4.671 5.932 1.00 91.00 97 ASP A CA 1
ATOM 768 C C . ASP A 1 97 ? -0.904 5.926 5.854 1.00 91.00 97 ASP A C 1
ATOM 770 O O . ASP A 1 97 ? -1.677 6.160 4.925 1.00 91.00 97 ASP A O 1
ATOM 774 N N . MET A 1 98 ? -0.770 6.756 6.887 1.00 91.38 98 MET A N 1
ATOM 775 C CA . MET A 1 98 ? -1.454 8.033 6.969 1.00 91.38 98 MET A CA 1
ATOM 776 C C . MET A 1 98 ? -0.903 9.011 5.934 1.00 91.38 98 MET A C 1
ATOM 778 O O . MET A 1 98 ? 0.288 9.321 5.897 1.00 91.38 98 MET A O 1
ATOM 782 N N . THR A 1 99 ? -1.814 9.568 5.149 1.00 89.69 99 THR A N 1
ATOM 783 C CA . THR A 1 99 ? -1.541 10.702 4.261 1.00 89.69 99 THR A CA 1
ATOM 784 C C . THR A 1 99 ? -1.247 11.969 5.066 1.00 89.69 99 THR A C 1
ATOM 786 O O . THR A 1 99 ? -1.781 12.109 6.171 1.00 89.69 99 THR A O 1
ATOM 789 N N . PRO A 1 100 ? -0.479 12.936 4.529 1.00 89.25 100 PRO A N 1
ATOM 790 C CA . PRO A 1 100 ? -0.310 14.241 5.166 1.00 89.25 100 PRO A CA 1
ATOM 791 C C . PRO A 1 100 ? -1.648 14.899 5.535 1.00 89.25 100 PRO A C 1
ATOM 793 O O . PRO A 1 100 ? -1.819 15.369 6.657 1.00 89.25 100 PRO A O 1
ATOM 796 N N . GLU A 1 101 ? -2.638 14.857 4.643 1.00 89.00 101 GLU A N 1
ATOM 797 C CA . GLU A 1 101 ? -3.976 15.404 4.883 1.00 89.00 101 GLU A CA 1
ATOM 798 C C . GLU A 1 101 ? -4.715 14.648 5.993 1.00 89.00 101 GLU A C 1
ATOM 800 O O . GLU A 1 101 ? -5.399 15.249 6.823 1.00 89.00 101 GLU A O 1
ATOM 805 N N . GLY A 1 102 ? -4.577 13.323 6.033 1.00 90.25 102 GLY A N 1
ATOM 806 C CA . GLY A 1 102 ? -5.143 12.496 7.090 1.00 90.25 102 GLY A CA 1
ATOM 807 C C . GLY A 1 102 ? -4.507 12.766 8.453 1.00 90.25 102 GLY A C 1
ATOM 808 O O . GLY A 1 102 ? -5.219 12.779 9.456 1.00 90.25 102 GLY A O 1
ATOM 809 N N . LEU A 1 103 ? -3.197 13.025 8.508 1.00 90.31 103 LEU A N 1
ATOM 810 C CA . LEU A 1 103 ? -2.514 13.429 9.741 1.00 90.31 103 LEU A CA 1
ATOM 811 C C . LEU A 1 103 ? -3.084 14.745 10.274 1.00 90.31 103 LEU A C 1
ATOM 813 O O . LEU A 1 103 ? -3.386 14.837 11.463 1.00 90.31 103 LEU A O 1
ATOM 817 N N . GLU A 1 104 ? -3.292 15.735 9.405 1.00 89.81 104 GLU A N 1
ATOM 818 C CA . GLU A 1 104 ? -3.896 17.013 9.799 1.00 89.81 104 GLU A CA 1
ATOM 819 C C . GLU A 1 104 ? -5.340 16.844 10.280 1.00 89.81 104 GLU A C 1
ATOM 821 O O . GLU A 1 104 ? -5.723 17.420 11.303 1.00 89.81 104 GLU A O 1
ATOM 826 N N . LYS A 1 105 ? -6.122 15.970 9.631 1.00 88.56 105 LYS A N 1
ATOM 827 C CA . LYS A 1 105 ? -7.444 15.583 10.141 1.00 88.56 105 LYS A CA 1
ATOM 828 C C . LYS A 1 105 ? -7.339 14.987 11.541 1.00 88.56 105 LYS A C 1
ATOM 830 O O . LYS A 1 105 ? -8.031 15.470 12.430 1.00 88.56 105 LYS A O 1
ATOM 835 N N . LEU A 1 106 ? -6.443 14.027 11.786 1.00 88.56 106 LEU A N 1
ATOM 836 C CA . LEU A 1 106 ? -6.260 13.440 13.121 1.00 88.56 106 LEU A CA 1
ATOM 837 C C . LEU A 1 106 ? -5.855 14.474 14.177 1.00 88.56 106 LEU A C 1
ATOM 839 O O . LEU A 1 106 ? -6.350 14.412 15.298 1.00 88.56 106 LEU A O 1
ATOM 843 N N . ARG A 1 107 ? -5.002 15.450 13.837 1.00 87.56 107 ARG A N 1
ATOM 844 C CA . ARG A 1 107 ? -4.645 16.547 14.757 1.00 87.56 107 ARG A CA 1
ATOM 845 C C . ARG A 1 107 ? -5.845 17.412 15.134 1.00 87.56 107 ARG A C 1
ATOM 847 O O . ARG A 1 107 ? -5.887 17.929 16.246 1.00 87.56 107 ARG A O 1
ATOM 854 N N . SER A 1 108 ? -6.806 17.573 14.224 1.00 84.88 108 SER A N 1
ATOM 855 C CA . SER A 1 108 ? -8.030 18.343 14.478 1.00 84.88 108 SER A CA 1
ATOM 856 C C . SER A 1 108 ? -9.033 17.613 15.383 1.00 84.88 108 SER A C 1
ATOM 858 O O . SER A 1 108 ? -9.908 18.242 15.981 1.00 84.88 108 SER A O 1
ATOM 860 N N . VAL A 1 109 ? -8.901 16.288 15.520 1.00 82.81 109 VAL A N 1
ATOM 861 C CA . VAL A 1 109 ? -9.813 15.449 16.300 1.00 82.81 109 VAL A CA 1
ATOM 862 C C . VAL A 1 109 ? -9.501 15.595 17.793 1.00 82.81 109 VAL A C 1
ATOM 864 O O . VAL A 1 109 ? -8.689 14.882 18.369 1.00 82.81 109 VAL A O 1
ATOM 867 N N . GLY A 1 110 ? -10.174 16.543 18.449 1.00 69.19 110 GLY A N 1
ATOM 868 C CA . GLY A 1 110 ? -9.887 16.942 19.835 1.00 69.19 110 GLY A CA 1
ATOM 869 C C . GLY A 1 110 ? -10.205 15.918 20.935 1.00 69.19 110 GLY A C 1
ATOM 870 O O . GLY A 1 110 ? -9.950 16.207 22.102 1.00 69.19 110 GLY A O 1
ATOM 871 N N . HIS A 1 111 ? -10.767 14.750 20.606 1.00 72.56 111 HIS A N 1
ATOM 872 C CA . HIS A 1 111 ? -11.098 13.712 21.592 1.00 72.56 111 HIS A CA 1
ATOM 873 C C . HIS A 1 111 ? -10.011 12.643 21.763 1.00 72.56 111 HIS A C 1
ATOM 875 O O . HIS A 1 111 ? -10.056 11.917 22.754 1.00 72.56 111 HIS A O 1
ATOM 881 N N . CYS A 1 112 ? -9.014 12.585 20.870 1.00 68.19 112 CYS A N 1
ATOM 882 C CA . CYS A 1 112 ? -7.951 11.584 20.923 1.00 68.19 112 CYS A CA 1
ATOM 883 C C . CYS A 1 112 ? -6.564 12.188 20.734 1.00 68.19 112 CYS A C 1
ATOM 885 O O . CYS A 1 112 ? -6.331 13.026 19.868 1.00 68.19 112 CYS A O 1
ATOM 887 N N . GLN A 1 113 ? -5.616 11.733 21.555 1.00 81.31 113 GLN A N 1
ATOM 888 C CA . GLN A 1 113 ? -4.214 12.113 21.429 1.00 81.31 113 GLN A CA 1
ATOM 889 C C . GLN A 1 113 ? -3.447 11.016 20.696 1.00 81.31 113 GLN A C 1
ATOM 891 O O . GLN A 1 113 ? -3.236 9.925 21.228 1.00 81.31 113 GLN A O 1
ATOM 896 N N . PHE A 1 114 ? -3.012 11.326 19.478 1.00 88.81 114 PHE A N 1
ATOM 897 C CA . PHE A 1 114 ? -2.167 10.451 18.676 1.00 88.81 114 PHE A CA 1
ATOM 898 C C . PHE A 1 114 ? -0.697 10.848 18.814 1.00 88.81 114 PHE A C 1
ATOM 900 O O . PHE A 1 114 ? -0.338 12.024 18.741 1.00 88.81 114 PHE A O 1
ATOM 907 N N . ALA A 1 115 ? 0.162 9.844 18.982 1.00 91.31 115 ALA A N 1
ATOM 908 C CA . ALA A 1 115 ? 1.588 9.991 18.738 1.00 91.31 115 ALA A CA 1
ATOM 909 C C . ALA A 1 115 ? 1.859 9.671 17.265 1.00 91.31 115 ALA A C 1
ATOM 911 O O . ALA A 1 115 ? 1.398 8.649 16.759 1.00 91.31 115 ALA A O 1
ATOM 912 N N . PHE A 1 116 ? 2.613 10.537 16.596 1.00 91.50 116 PHE A N 1
ATOM 913 C CA . PHE A 1 116 ? 2.957 10.382 15.187 1.00 91.50 116 PHE A CA 1
ATOM 914 C C . PHE A 1 116 ? 4.423 9.981 15.055 1.00 91.50 116 PHE A C 1
ATOM 916 O O . PHE A 1 116 ? 5.287 10.567 15.707 1.00 91.50 116 PHE A O 1
ATOM 923 N N . ALA A 1 117 ? 4.694 8.996 14.206 1.00 92.50 117 ALA A N 1
ATOM 924 C CA . ALA A 1 117 ? 6.037 8.541 13.882 1.00 92.50 117 ALA A CA 1
ATOM 925 C C . ALA A 1 117 ? 6.096 8.148 12.403 1.00 92.50 117 ALA A C 1
ATOM 927 O O . ALA A 1 117 ? 5.094 7.703 11.844 1.00 92.50 117 ALA A O 1
ATOM 928 N N . SER A 1 118 ? 7.269 8.298 11.795 1.00 92.44 118 SER A N 1
ATOM 929 C CA . SER A 1 118 ? 7.577 7.791 10.460 1.00 92.44 118 SER A CA 1
ATOM 930 C C . SER A 1 118 ? 8.825 6.914 10.521 1.00 92.44 118 SER A C 1
ATOM 932 O O . SER A 1 118 ? 9.706 7.125 11.358 1.00 92.44 118 SER A O 1
ATOM 934 N N . ASP A 1 119 ? 8.895 5.927 9.632 1.00 92.25 119 ASP A N 1
ATOM 935 C CA . ASP A 1 119 ? 10.075 5.091 9.428 1.00 92.25 119 ASP A CA 1
ATOM 936 C C . ASP A 1 119 ? 10.460 5.160 7.953 1.00 92.25 119 ASP A C 1
ATOM 938 O O . ASP A 1 119 ? 9.690 4.762 7.080 1.00 92.25 119 ASP A O 1
ATOM 942 N N . ARG A 1 120 ? 11.671 5.652 7.673 1.00 93.06 120 ARG A N 1
ATOM 943 C CA . ARG A 1 120 ? 12.169 5.819 6.305 1.00 93.06 120 ARG A CA 1
ATOM 944 C C . ARG A 1 120 ? 12.228 4.496 5.537 1.00 93.06 120 ARG A C 1
ATOM 946 O O . ARG A 1 120 ? 12.171 4.515 4.307 1.00 93.06 120 ARG A O 1
ATOM 953 N N . ASN A 1 121 ? 12.349 3.367 6.233 1.00 93.94 121 ASN A N 1
ATOM 954 C CA . ASN A 1 121 ? 12.385 2.041 5.615 1.00 93.94 121 ASN A CA 1
ATOM 955 C C . ASN A 1 121 ? 11.020 1.592 5.073 1.00 93.94 121 ASN A C 1
ATOM 957 O O . ASN A 1 121 ? 10.977 0.633 4.308 1.00 93.94 121 ASN A O 1
ATOM 961 N N . LEU A 1 122 ? 9.935 2.266 5.465 1.00 90.62 122 LEU A N 1
ATOM 962 C CA . LEU A 1 122 ? 8.563 1.965 5.049 1.00 90.62 122 LEU A CA 1
ATOM 963 C C . LEU A 1 122 ? 8.029 2.958 4.003 1.00 90.62 122 LEU A C 1
ATOM 965 O O . LEU A 1 122 ? 6.868 2.885 3.628 1.00 90.62 122 LEU A O 1
ATOM 969 N N . GLU A 1 123 ? 8.846 3.908 3.541 1.00 91.94 123 GLU A N 1
ATOM 970 C CA . GLU A 1 123 ? 8.422 4.880 2.529 1.00 91.94 123 GLU A CA 1
ATOM 971 C C . GLU A 1 123 ? 8.525 4.315 1.105 1.00 91.94 123 GLU A C 1
ATOM 973 O O . GLU A 1 123 ? 9.581 3.823 0.690 1.00 91.94 123 GLU A O 1
ATOM 978 N N . ASP A 1 124 ? 7.458 4.497 0.326 1.00 92.00 124 ASP A N 1
ATOM 979 C CA . ASP A 1 124 ? 7.397 4.089 -1.075 1.00 92.00 124 ASP A CA 1
ATOM 980 C C . ASP A 1 124 ? 8.244 4.959 -2.009 1.00 92.00 124 ASP A C 1
ATOM 982 O O . ASP A 1 124 ? 8.307 6.188 -1.914 1.00 92.00 124 ASP A O 1
ATOM 986 N N . TYR A 1 125 ? 8.847 4.306 -3.002 1.00 93.50 125 TYR A N 1
ATOM 987 C CA . TYR A 1 125 ? 9.500 4.981 -4.117 1.00 93.50 125 TYR A CA 1
ATOM 988 C C . TYR A 1 125 ? 8.516 5.165 -5.271 1.00 93.50 125 TYR A C 1
ATOM 990 O O . TYR A 1 125 ? 8.206 4.222 -5.999 1.00 93.50 125 TYR A O 1
ATOM 998 N N . VAL A 1 126 ? 8.077 6.405 -5.477 1.00 91.88 126 VAL A N 1
ATOM 999 C CA . VAL A 1 126 ? 7.158 6.764 -6.562 1.00 91.88 126 VAL A CA 1
ATOM 1000 C C . VAL A 1 126 ? 7.931 7.378 -7.730 1.00 91.88 126 VAL A C 1
ATOM 1002 O O . VAL A 1 126 ? 8.750 8.283 -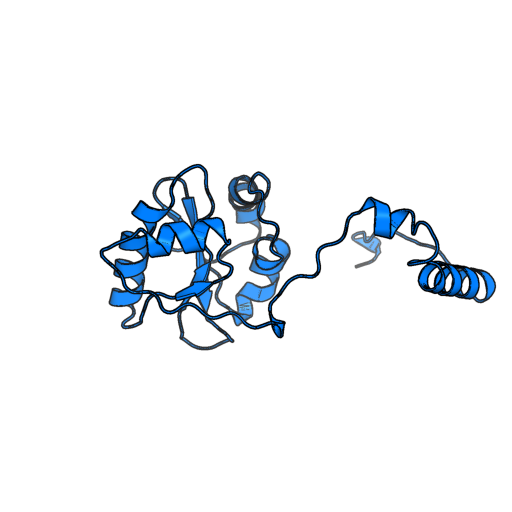7.555 1.00 91.88 126 VAL A O 1
ATOM 1005 N N . TYR A 1 127 ? 7.657 6.894 -8.942 1.00 93.12 127 TYR A N 1
ATOM 1006 C CA . TYR A 1 127 ? 8.261 7.375 -10.184 1.00 93.12 127 TYR A CA 1
ATOM 1007 C C . TYR A 1 127 ? 7.182 7.704 -11.213 1.00 93.12 127 TYR A C 1
ATOM 1009 O O . TYR A 1 127 ? 6.159 7.024 -11.285 1.00 93.12 127 TYR A O 1
ATOM 1017 N N . ASN A 1 128 ? 7.446 8.679 -12.085 1.00 94.69 128 ASN A N 1
ATOM 1018 C CA . ASN A 1 128 ? 6.625 8.850 -13.280 1.00 94.69 128 ASN A CA 1
ATOM 1019 C C . ASN A 1 128 ? 6.835 7.657 -14.214 1.00 94.69 128 ASN A C 1
ATOM 1021 O O . ASN A 1 128 ? 7.972 7.327 -14.566 1.00 94.69 128 ASN A O 1
ATOM 1025 N N . ALA A 1 129 ? 5.741 7.058 -14.680 1.00 95.31 129 ALA A N 1
ATOM 1026 C CA . ALA A 1 129 ? 5.806 5.947 -15.625 1.00 95.31 129 ALA A CA 1
ATOM 1027 C C . ALA A 1 129 ? 6.560 6.326 -16.916 1.00 95.31 129 ALA A C 1
ATOM 1029 O O . ALA A 1 129 ? 7.345 5.530 -17.426 1.00 95.31 129 ALA A O 1
ATOM 1030 N N . SER A 1 130 ? 6.388 7.559 -17.408 1.00 97.56 130 SER A N 1
ATOM 1031 C CA . SER A 1 130 ? 7.120 8.074 -18.575 1.00 97.56 130 SER A CA 1
ATOM 1032 C C . SER A 1 130 ? 8.627 8.136 -18.341 1.00 97.56 130 SER A C 1
ATOM 1034 O O . SER A 1 130 ? 9.395 7.783 -19.226 1.00 97.56 130 SER A O 1
ATOM 1036 N N . ASP A 1 131 ? 9.073 8.514 -17.141 1.00 97.75 131 ASP A N 1
ATOM 1037 C CA . ASP A 1 131 ? 10.504 8.606 -16.849 1.00 97.75 131 ASP A CA 1
ATOM 1038 C C . ASP A 1 131 ? 11.169 7.226 -16.875 1.00 97.75 131 ASP A C 1
ATOM 1040 O O . ASP A 1 131 ? 12.292 7.098 -17.358 1.00 97.75 131 ASP A O 1
ATOM 1044 N N . LEU A 1 132 ? 10.483 6.192 -16.373 1.00 97.00 132 LEU A N 1
ATOM 1045 C CA . LEU A 1 132 ? 10.993 4.817 -16.384 1.00 97.00 132 LEU A CA 1
ATOM 1046 C C . LEU A 1 132 ? 10.895 4.154 -17.761 1.00 97.00 132 LEU A C 1
ATOM 1048 O O . LEU A 1 132 ? 11.736 3.317 -18.082 1.00 97.00 132 LEU A O 1
ATOM 1052 N N . ARG A 1 133 ? 9.900 4.535 -18.568 1.00 97.12 133 ARG A N 1
ATOM 1053 C CA . ARG A 1 133 ? 9.726 4.038 -19.938 1.00 97.12 133 ARG A CA 1
ATOM 1054 C C . ARG A 1 133 ? 10.720 4.670 -20.909 1.00 97.12 133 ARG A C 1
ATOM 1056 O O . ARG A 1 133 ? 11.347 3.964 -21.688 1.00 97.12 133 ARG A O 1
ATOM 1063 N N . ASP A 1 134 ? 10.856 5.992 -20.853 1.00 97.25 134 ASP A N 1
ATOM 1064 C CA . ASP A 1 134 ? 11.550 6.776 -21.879 1.00 97.25 134 ASP A CA 1
ATOM 1065 C C . ASP A 1 134 ? 13.002 7.090 -21.470 1.00 97.25 134 ASP A C 1
ATOM 1067 O O . ASP A 1 134 ? 13.843 7.404 -22.314 1.00 97.25 134 ASP A O 1
ATOM 1071 N N . LEU A 1 135 ? 13.314 6.991 -20.169 1.00 97.88 135 LEU A N 1
ATOM 1072 C CA . LEU A 1 135 ? 14.641 7.206 -19.587 1.00 97.88 135 LEU A CA 1
ATOM 1073 C C . LEU A 1 135 ? 15.308 8.504 -20.093 1.00 97.88 135 LEU A C 1
ATOM 1075 O O . LEU A 1 135 ? 16.388 8.428 -20.679 1.00 97.88 135 LEU A O 1
ATOM 1079 N N . PRO A 1 136 ? 14.733 9.708 -19.897 1.00 97.62 136 PRO A N 1
ATOM 1080 C CA . PRO A 1 136 ? 15.196 10.920 -20.581 1.00 97.62 136 PRO A CA 1
ATOM 1081 C C . PRO A 1 136 ? 16.470 11.562 -19.994 1.00 97.62 136 PRO A C 1
ATOM 1083 O O . PRO A 1 136 ? 16.737 11.565 -18.794 1.00 97.62 136 PRO A O 1
ATOM 1086 N N . GLY A 1 137 ? 17.275 12.202 -20.843 1.00 96.56 137 GLY A N 1
ATOM 1087 C CA . GLY A 1 137 ? 18.360 13.091 -20.404 1.00 96.56 137 GLY A CA 1
ATOM 1088 C C . GLY A 1 137 ? 19.517 12.416 -19.647 1.00 96.56 137 GLY A C 1
ATOM 1089 O O . GLY A 1 137 ? 19.687 11.193 -19.647 1.00 96.56 137 GLY A O 1
ATOM 1090 N N . ARG A 1 138 ? 20.375 13.232 -19.017 1.00 97.56 138 ARG A N 1
ATOM 1091 C CA . ARG A 1 138 ? 21.632 12.770 -18.391 1.00 97.56 138 ARG A CA 1
ATOM 1092 C C . ARG A 1 138 ? 21.409 11.900 -17.149 1.00 97.56 138 ARG A C 1
ATOM 1094 O O . ARG A 1 138 ? 22.178 10.969 -16.930 1.00 97.56 138 ARG A O 1
ATOM 1101 N N . LYS A 1 139 ? 20.350 12.160 -16.371 1.00 97.19 139 LYS A N 1
ATOM 1102 C CA . LYS A 1 139 ? 20.017 11.417 -15.139 1.00 97.19 139 LYS A CA 1
ATOM 1103 C C . LYS A 1 139 ? 19.873 9.911 -15.387 1.00 97.19 139 LYS A C 1
ATOM 1105 O O . LYS A 1 139 ? 20.354 9.116 -14.588 1.00 97.19 139 LYS A O 1
ATOM 1110 N N . TYR A 1 140 ? 19.262 9.525 -16.508 1.00 98.00 140 TYR A N 1
ATOM 1111 C CA . TYR A 1 140 ? 19.021 8.121 -16.854 1.00 98.00 140 TYR A CA 1
ATOM 1112 C C . TYR A 1 140 ? 20.087 7.518 -17.788 1.00 98.00 140 TYR A C 1
ATOM 1114 O O . TYR A 1 140 ? 19.930 6.386 -18.243 1.00 98.00 140 TYR A O 1
ATOM 1122 N N . GLN A 1 141 ? 21.201 8.221 -18.048 1.00 98.12 141 GLN A N 1
ATOM 1123 C CA . GLN A 1 141 ? 22.266 7.727 -18.934 1.00 98.12 141 GLN A CA 1
ATOM 1124 C C . GLN A 1 141 ? 22.823 6.374 -18.478 1.00 98.12 141 GLN A C 1
ATOM 1126 O O . GLN A 1 141 ? 23.026 5.493 -19.305 1.00 98.12 141 GLN A O 1
ATOM 1131 N N . SER A 1 142 ? 23.029 6.174 -17.173 1.00 98.12 142 SER A N 1
ATOM 1132 C CA . SER A 1 142 ? 23.516 4.891 -16.649 1.00 98.12 142 SER A CA 1
ATOM 1133 C C . SER A 1 142 ? 22.527 3.747 -16.889 1.00 98.12 142 SER A C 1
ATOM 1135 O O . SER A 1 142 ? 22.946 2.642 -17.218 1.00 98.12 142 SER A O 1
ATOM 1137 N N . LYS A 1 143 ? 21.216 4.011 -16.799 1.00 98.12 143 LYS A N 1
ATOM 1138 C CA . LYS A 1 143 ? 20.168 3.016 -17.070 1.00 98.12 143 LYS A CA 1
ATOM 1139 C C . LYS A 1 143 ? 20.139 2.623 -18.544 1.00 98.12 143 LYS A C 1
ATOM 1141 O O . LYS A 1 143 ? 20.148 1.432 -18.835 1.00 98.12 143 LYS A O 1
ATOM 1146 N N . ARG A 1 144 ? 20.236 3.597 -19.457 1.00 98.50 144 ARG A N 1
ATOM 1147 C CA . ARG A 1 144 ? 20.390 3.323 -20.897 1.00 98.50 144 ARG A CA 1
ATOM 1148 C C . ARG A 1 144 ? 21.662 2.528 -21.194 1.00 98.50 144 ARG A C 1
ATOM 1150 O O . ARG A 1 144 ? 21.614 1.583 -21.963 1.00 98.50 144 ARG A O 1
ATOM 1157 N N . ASN A 1 145 ? 22.778 2.841 -20.532 1.00 98.38 145 ASN A N 1
ATOM 1158 C CA . ASN A 1 145 ? 24.017 2.077 -20.702 1.00 98.38 145 ASN A CA 1
ATOM 1159 C C . ASN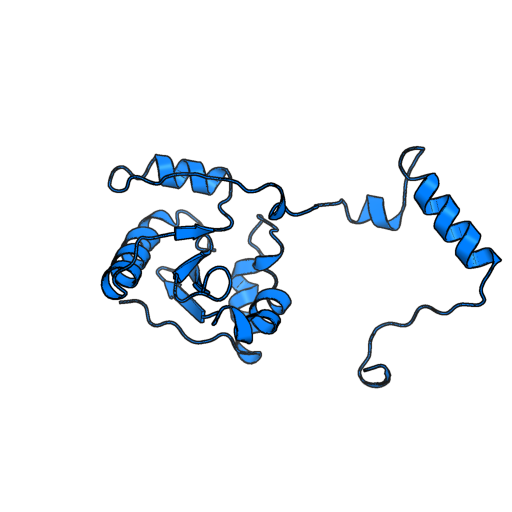 A 1 145 ? 23.862 0.607 -20.267 1.00 98.38 145 ASN A C 1
ATOM 1161 O O . ASN A 1 145 ? 24.424 -0.270 -20.915 1.00 98.38 145 ASN A O 1
ATOM 1165 N N . HIS A 1 146 ? 23.115 0.325 -19.191 1.00 98.25 146 HIS A N 1
ATOM 1166 C CA . HIS A 1 146 ? 22.827 -1.054 -18.780 1.00 98.25 146 HIS A CA 1
ATOM 1167 C C . HIS A 1 146 ? 21.980 -1.800 -19.809 1.00 98.25 146 HIS A C 1
ATOM 1169 O O . HIS A 1 146 ? 22.316 -2.937 -20.125 1.00 98.25 146 HIS A O 1
ATOM 1175 N N . ILE A 1 147 ? 20.933 -1.154 -20.335 1.00 97.88 147 ILE A N 1
ATOM 1176 C CA . ILE A 1 147 ? 20.073 -1.725 -21.380 1.00 97.88 147 ILE A CA 1
ATOM 1177 C C . ILE A 1 147 ? 20.906 -2.009 -22.630 1.00 97.88 147 ILE A C 1
ATOM 1179 O O . ILE A 1 147 ? 20.999 -3.159 -23.029 1.00 97.88 147 ILE A O 1
ATOM 1183 N N . ASN A 1 148 ? 21.628 -1.016 -23.157 1.00 98.06 148 ASN A N 1
ATOM 1184 C CA . ASN A 1 148 ? 22.451 -1.183 -24.359 1.00 98.06 148 ASN A CA 1
ATOM 1185 C C . ASN A 1 148 ? 23.477 -2.316 -24.219 1.00 98.06 148 ASN A C 1
ATOM 1187 O O . ASN A 1 148 ? 23.727 -3.048 -25.171 1.00 98.06 148 ASN A O 1
ATOM 1191 N N . ARG A 1 149 ? 24.094 -2.458 -23.038 1.00 98.50 149 ARG A N 1
ATOM 1192 C CA . ARG A 1 149 ? 25.026 -3.560 -22.778 1.00 98.50 149 ARG A CA 1
ATOM 1193 C C . ARG A 1 149 ? 24.306 -4.907 -22.778 1.00 98.50 149 ARG A C 1
ATOM 1195 O O . ARG A 1 149 ? 24.802 -5.843 -23.386 1.00 98.50 149 ARG A O 1
ATOM 1202 N N . PHE A 1 150 ? 23.154 -4.996 -22.115 1.00 98.56 150 PHE A N 1
ATOM 1203 C CA . PHE A 1 150 ? 22.349 -6.215 -22.088 1.00 98.56 150 PHE A CA 1
ATOM 1204 C C . PHE A 1 150 ? 21.919 -6.633 -23.503 1.00 98.56 150 PHE A C 1
ATOM 1206 O O . PHE A 1 150 ? 22.124 -7.774 -23.892 1.00 98.56 150 PHE A O 1
ATOM 1213 N N . GLU A 1 151 ? 21.413 -5.702 -24.308 1.00 97.81 151 GLU A N 1
ATOM 1214 C CA . GLU A 1 151 ? 20.976 -5.988 -25.680 1.00 97.81 151 GLU A CA 1
ATOM 1215 C C . GLU A 1 151 ? 22.127 -6.386 -26.616 1.00 97.81 151 GLU A C 1
ATOM 1217 O O . GLU A 1 151 ? 21.914 -7.131 -27.566 1.00 97.81 151 GLU A O 1
ATOM 1222 N N . ALA A 1 152 ? 23.346 -5.901 -26.360 1.00 98.25 152 ALA A N 1
ATOM 1223 C CA . ALA A 1 152 ? 24.525 -6.270 -27.140 1.00 98.25 152 ALA A CA 1
ATOM 1224 C C . ALA A 1 152 ? 25.106 -7.642 -26.753 1.00 98.25 152 ALA A C 1
ATOM 1226 O O . ALA A 1 152 ? 25.747 -8.286 -27.581 1.00 98.25 152 ALA A O 1
ATOM 1227 N N . GLU A 1 153 ? 24.934 -8.066 -25.499 1.00 98.56 153 GLU A N 1
ATOM 1228 C CA . GLU A 1 153 ? 25.528 -9.298 -24.962 1.00 98.56 153 GLU A CA 1
ATOM 1229 C C . GLU A 1 153 ? 24.620 -10.528 -25.106 1.00 98.56 153 GLU A C 1
ATOM 1231 O O . GLU A 1 153 ? 25.133 -11.647 -25.150 1.00 98.56 153 GLU A O 1
ATOM 1236 N N . TYR A 1 154 ? 23.296 -10.349 -25.177 1.00 98.50 154 TYR A N 1
ATOM 1237 C CA . TYR A 1 154 ? 22.338 -11.455 -25.103 1.00 98.50 154 TYR A CA 1
ATOM 1238 C C . TYR A 1 154 ? 21.301 -11.407 -26.230 1.00 98.50 154 TYR A C 1
ATOM 1240 O O . TYR A 1 154 ? 20.669 -10.379 -26.466 1.00 98.50 154 TYR A O 1
ATOM 1248 N N . GLU A 1 155 ? 21.037 -12.559 -26.854 1.00 98.06 155 GLU A N 1
ATOM 1249 C CA . GLU A 1 155 ? 19.764 -12.768 -27.547 1.00 98.06 155 GLU A CA 1
ATOM 1250 C C . GLU A 1 155 ? 18.658 -12.932 -26.502 1.00 98.06 155 GLU A C 1
ATOM 1252 O O . GLU A 1 155 ? 18.753 -13.778 -25.609 1.00 98.06 155 GLU A O 1
ATOM 1257 N N . TYR A 1 156 ? 17.613 -12.111 -26.591 1.00 96.88 156 TYR A N 1
ATOM 1258 C CA . TYR A 1 156 ? 16.546 -12.089 -25.597 1.00 96.88 156 TYR A CA 1
ATOM 1259 C C . TYR A 1 156 ? 15.164 -11.953 -26.235 1.00 96.88 156 TYR A C 1
ATOM 1261 O O . TYR A 1 156 ? 15.003 -11.462 -27.353 1.00 96.88 156 TYR A O 1
ATOM 1269 N N . ARG A 1 157 ? 14.144 -12.357 -25.475 1.00 96.44 157 ARG A N 1
ATOM 1270 C CA . ARG A 1 157 ? 12.736 -12.118 -25.787 1.00 96.44 157 ARG A CA 1
ATOM 1271 C C . ARG A 1 157 ? 12.009 -11.703 -24.514 1.00 96.44 157 ARG A C 1
ATOM 1273 O O . ARG A 1 157 ? 12.159 -12.341 -23.477 1.00 96.44 157 ARG A O 1
ATOM 1280 N N . TYR A 1 158 ? 11.237 -10.625 -24.600 1.00 95.00 158 TYR A N 1
ATOM 1281 C CA . TYR A 1 158 ? 10.289 -10.244 -23.556 1.00 95.00 158 TYR A CA 1
ATOM 1282 C C . TYR A 1 158 ? 8.934 -10.882 -23.859 1.00 95.00 158 TYR A C 1
ATOM 1284 O O . TYR A 1 158 ? 8.407 -10.722 -24.962 1.00 95.00 158 TYR A O 1
ATOM 1292 N N . GLU A 1 159 ? 8.365 -11.577 -22.879 1.00 95.12 159 GLU A N 1
ATOM 1293 C CA . GLU A 1 159 ? 7.050 -12.201 -22.989 1.00 95.12 159 GLU A CA 1
ATOM 1294 C C . GLU A 1 159 ? 6.190 -11.827 -21.775 1.00 95.12 159 GLU A C 1
ATOM 1296 O O . GLU A 1 159 ? 6.685 -11.860 -20.644 1.00 95.12 159 GLU A O 1
ATOM 1301 N N . PRO A 1 160 ? 4.907 -11.467 -21.967 1.00 94.94 160 PRO A N 1
ATOM 1302 C CA . PRO A 1 160 ? 3.987 -11.284 -20.854 1.00 94.94 160 PRO A CA 1
ATOM 1303 C C . PRO A 1 160 ? 3.855 -12.565 -20.022 1.00 94.94 160 PRO A C 1
ATOM 1305 O O . PRO A 1 160 ? 3.875 -13.678 -20.555 1.00 94.94 160 PRO A O 1
ATOM 1308 N N . MET A 1 161 ? 3.652 -12.407 -18.713 1.00 94.19 161 MET A N 1
ATOM 1309 C CA . MET A 1 161 ? 3.287 -13.532 -17.857 1.00 94.19 161 MET A CA 1
ATOM 1310 C C . MET A 1 161 ? 1.895 -14.028 -18.262 1.00 94.19 161 MET A C 1
ATOM 1312 O O . MET A 1 161 ? 0.917 -13.280 -18.208 1.00 94.19 161 MET A O 1
ATOM 1316 N N . THR A 1 162 ? 1.809 -15.286 -18.679 1.00 94.69 162 THR A N 1
ATOM 1317 C CA . THR A 1 162 ? 0.554 -15.970 -19.010 1.00 94.69 162 THR A CA 1
ATOM 1318 C C . THR A 1 162 ? 0.455 -17.255 -18.195 1.00 94.69 162 THR A C 1
ATOM 1320 O O . THR A 1 162 ? 1.414 -17.642 -17.532 1.00 94.69 162 THR A O 1
ATOM 1323 N N . ARG A 1 163 ? -0.692 -17.941 -18.240 1.00 93.06 163 ARG A N 1
ATOM 1324 C CA . ARG A 1 163 ? -0.829 -19.248 -17.574 1.00 93.06 163 ARG A CA 1
ATOM 1325 C C . ARG A 1 163 ? 0.122 -20.305 -18.136 1.00 93.06 163 ARG A C 1
ATOM 1327 O O . ARG A 1 163 ? 0.508 -21.193 -17.392 1.00 93.06 163 ARG A O 1
ATOM 1334 N N . ASP A 1 164 ? 0.512 -20.181 -19.402 1.00 92.56 164 ASP A N 1
ATOM 1335 C CA . ASP A 1 164 ? 1.453 -21.104 -20.044 1.00 92.56 164 ASP A CA 1
ATOM 1336 C C . ASP A 1 164 ? 2.903 -20.863 -19.582 1.00 92.56 164 ASP A C 1
ATOM 1338 O O . ASP A 1 164 ? 3.778 -21.688 -19.829 1.00 92.56 164 ASP A O 1
ATOM 1342 N N . HIS A 1 165 ? 3.157 -19.737 -18.903 1.00 85.81 165 HIS A N 1
ATOM 1343 C CA . HIS A 1 165 ? 4.462 -19.327 -18.373 1.00 85.81 165 HIS A CA 1
ATOM 1344 C C . HIS A 1 165 ? 4.547 -19.391 -16.834 1.00 85.81 165 HIS A C 1
ATOM 1346 O O . HIS A 1 165 ? 5.546 -18.930 -16.278 1.00 85.81 165 HIS A O 1
ATOM 1352 N N . ALA A 1 166 ? 3.506 -19.891 -16.154 1.00 66.00 166 ALA A N 1
ATOM 1353 C CA . ALA A 1 166 ? 3.387 -19.911 -14.691 1.00 66.00 166 ALA A CA 1
ATOM 1354 C C . ALA A 1 166 ? 3.978 -21.171 -14.041 1.00 66.00 166 ALA A C 1
ATOM 1356 O O . ALA A 1 166 ? 3.893 -22.261 -14.652 1.00 66.00 166 ALA A O 1
#

Radius of gyration: 20.24 Å; chains: 1; bounding box: 46×39×52 Å

pLDDT: mean 93.48, std 5.87, range [66.0, 98.56]

Foldseek 3Di:
DFDWDQDDPVCQVVLCVQLVVFPDDAPCSPSCNLHVCCVQFVWIWDADPAWIKIWTHPPSDPAIAIEDTTGPDQCVVVVVVQQVVQVVVVHDYHYPPADPVNVVSVVVPVPDDDDDDDDPVRDDDDDDPCCVVVVDDDVSVVVVVVVVVDVVPDDDDDDDDDPVND

Sequence (166 aa):
MITFKPITIEDKAEIESFTLPYAPANCDLAFANMFCWQFQFKTAWSVVDGFLVIRFQIGGSDRIGYMQPVGAGDFTPVLRHLEEDILAAGQRLRIIDMTPEGLEKLRSVGHCQFAFASDRNLEDYVYNASDLRDLPGRKYQSKRNHINRFEAEYEYRYEPMTRDHA

Secondary structure (DSSP, 8-state):
----EE--GGGHHHHHHHHSS-S---GGGSHHHHHHHHHHH--EEEEETTEEEEEEEGGGSS-EEEEPPBSSS--HHHHHHHHHHHHHTT----EES--HHHHHHHHH-TT--------GGG------HHHHHH--TTTTHHHHHHHHHHHHH---------GGG-

InterPro domains:
  IPR016181 Acyl-CoA N-acyltransferase [SSF55729] (1-136)
  IPR016181 Acyl-CoA N-acyltransferase [SSF55729] (137-165)
  IPR016732 Uncharacterised conserved protein UCP018688 [PTHR41373] (1-165)
  IPR024320 Phosphatidylglycerol lysyltransferase, C-terminal [PF09924] (23-162)